Protein AF-A0A535PPC9-F1 (afdb_monomer)

Mean predicted aligned error: 2.9 Å

Sequence (81 aa):
METRLRRIEGQVRGIQKMVAEDRYCIDVLTQVNATRAALESVALQLLADHTEHCVTEAIRSGGGKAKVRELNDAVERLVRS

Foldseek 3Di:
DVVLVVVLVVLVVVLVVCVVVVHDVVVSVVSVVVSVVSVLVVLVVVLVVCCVPVLVVCVVVVNNVVSVVVSVVSVVVSVVD

Radius of gyration: 17.39 Å; Cα contacts (8 Å, |Δi|>4): 36; chains: 1; bounding box: 37×17×47 Å

Secondary structure (DSSP, 8-state):
-HHHHHHHHHHHHHHHHHHHTT--HHHHHHHHHHHHHHHHHHHHHHHHHHIIIIIHHHHHTT-HHHHHHHHHHHHHHHHT-

pLDDT: mean 96.45, std 3.45, range [71.38, 98.81]

Solvent-accessible surface area (backbone atoms only — not comparable to full-atom values): 4498 Å² total; per-residue (Å²): 112,66,72,60,52,57,50,46,53,51,46,52,53,47,48,54,50,39,59,77,66,70,50,63,64,68,60,51,50,50,51,50,51,55,43,51,55,52,50,52,54,50,51,54,50,52,52,48,54,40,45,69,47,57,34,49,50,25,47,77,72,73,43,26,75,60,46,50,50,55,49,51,56,52,50,55,56,64,75,76,109

Nearest PDB structures (foldseek):
  4m1p-assembly1_A  TM=9.703E-01  e=3.506E-06  Geobacillus thermodenitrificans NG80-2
  4uig-assembly1_A  TM=9.833E-01  e=2.047E-05  Streptomyces lividans
  5fmn-assembly1_B  TM=8.683E-01  e=5.267E-05  Synechocystis sp.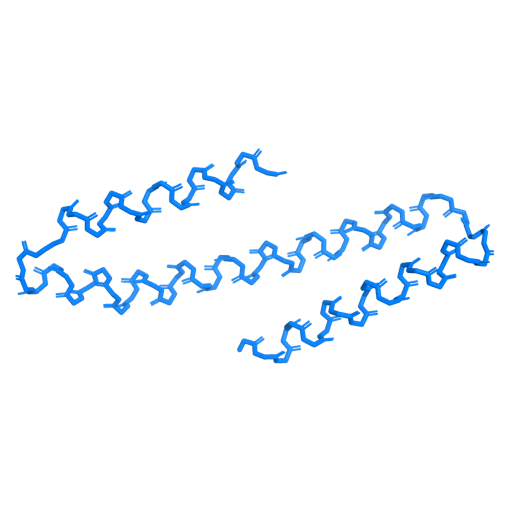 PCC 6803
  7mq1-assembly1_B  TM=7.100E-01  e=2.036E-03  Streptococcus pneumoniae D39
  7mq2-assembly1_A  TM=7.512E-01  e=7.646E-03  Streptococcus pneumoniae D39

Structure (mmCIF, N/CA/C/O backbone):
data_AF-A0A535PPC9-F1
#
_entry.id   AF-A0A535PPC9-F1
#
loop_
_atom_site.group_PDB
_atom_site.id
_atom_site.type_symbol
_atom_site.label_atom_id
_atom_site.label_alt_id
_atom_site.label_comp_id
_atom_site.label_asym_id
_atom_site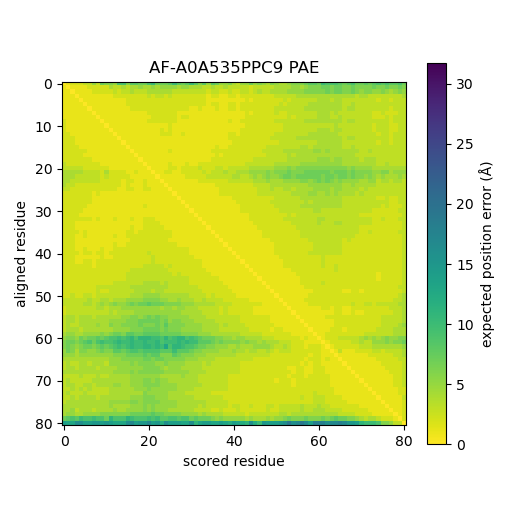.label_entity_id
_atom_site.label_seq_id
_atom_site.pdbx_PDB_ins_code
_atom_site.Cartn_x
_atom_site.Cartn_y
_atom_site.Cartn_z
_atom_site.occupancy
_atom_site.B_iso_or_equiv
_atom_site.auth_seq_id
_atom_site.auth_comp_id
_atom_site.auth_asym_id
_atom_site.auth_atom_id
_atom_site.pdbx_PDB_model_num
ATOM 1 N N . MET A 1 1 ? 11.232 -6.421 2.674 1.00 90.00 1 MET A N 1
ATOM 2 C CA . MET A 1 1 ? 9.777 -6.477 2.408 1.00 90.00 1 MET A CA 1
ATOM 3 C C . MET A 1 1 ? 8.993 -7.169 3.526 1.00 90.00 1 MET A C 1
ATOM 5 O O . MET A 1 1 ? 8.057 -6.581 4.053 1.00 90.00 1 MET A O 1
ATOM 9 N N . GLU A 1 2 ? 9.406 -8.365 3.953 1.00 92.00 2 GLU A N 1
ATOM 10 C CA . GLU A 1 2 ? 8.702 -9.182 4.959 1.00 92.00 2 GLU A CA 1
ATOM 11 C C . GLU A 1 2 ? 8.327 -8.440 6.259 1.00 92.00 2 GLU A C 1
ATOM 13 O O . GLU A 1 2 ? 7.174 -8.477 6.679 1.00 92.00 2 GLU A O 1
ATOM 18 N N . THR A 1 3 ? 9.250 -7.681 6.859 1.00 96.56 3 THR A N 1
ATOM 19 C CA . THR A 1 3 ? 8.979 -6.908 8.088 1.00 96.56 3 THR A CA 1
ATOM 20 C C . THR A 1 3 ? 7.845 -5.889 7.926 1.00 96.56 3 THR A C 1
ATOM 22 O O . THR A 1 3 ? 7.064 -5.685 8.855 1.00 96.56 3 THR A O 1
ATOM 25 N N . ARG A 1 4 ? 7.718 -5.252 6.751 1.00 96.12 4 ARG A N 1
ATOM 26 C CA . ARG A 1 4 ? 6.640 -4.284 6.478 1.00 96.12 4 ARG A CA 1
ATOM 27 C C . ARG A 1 4 ? 5.289 -4.986 6.381 1.00 96.12 4 ARG A C 1
ATOM 29 O O . ARG A 1 4 ? 4.324 -4.512 6.969 1.00 96.12 4 ARG A O 1
ATOM 36 N N . LEU A 1 5 ? 5.248 -6.139 5.716 1.00 98.25 5 LEU A N 1
ATOM 37 C CA . LEU A 1 5 ? 4.039 -6.956 5.605 1.00 98.25 5 LEU A CA 1
ATOM 38 C C . LEU A 1 5 ? 3.583 -7.485 6.972 1.00 98.25 5 LEU A C 1
ATOM 40 O O . LEU A 1 5 ? 2.414 -7.336 7.309 1.00 98.25 5 LEU A O 1
ATOM 44 N N . ARG A 1 6 ? 4.503 -7.984 7.811 1.00 98.31 6 ARG A N 1
ATOM 45 C CA . ARG A 1 6 ? 4.187 -8.403 9.193 1.00 98.31 6 ARG A CA 1
ATOM 46 C C . ARG A 1 6 ? 3.618 -7.258 10.039 1.00 98.31 6 ARG A C 1
ATOM 48 O O . ARG A 1 6 ? 2.734 -7.468 10.868 1.00 98.31 6 ARG A O 1
ATOM 55 N N . ARG A 1 7 ? 4.105 -6.027 9.836 1.00 98.19 7 ARG A N 1
ATOM 56 C CA . ARG A 1 7 ? 3.551 -4.837 10.502 1.00 98.19 7 ARG A CA 1
ATOM 57 C C . ARG A 1 7 ? 2.121 -4.550 10.039 1.00 98.19 7 ARG A C 1
ATOM 59 O O . ARG A 1 7 ? 1.267 -4.331 10.891 1.00 98.19 7 ARG A O 1
ATOM 66 N N . ILE A 1 8 ? 1.866 -4.584 8.731 1.00 98.62 8 ILE A N 1
ATOM 67 C CA . ILE A 1 8 ? 0.530 -4.383 8.141 1.00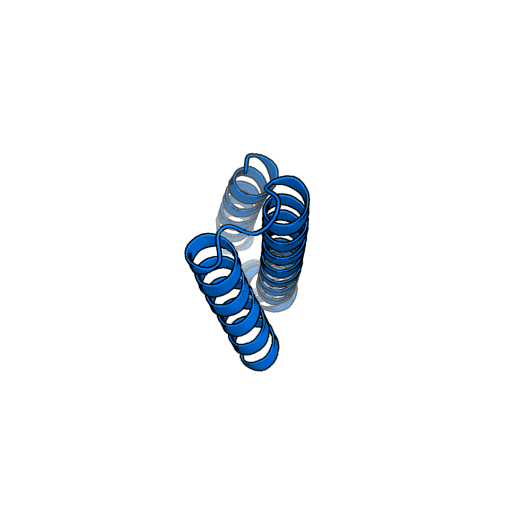 98.62 8 ILE A CA 1
ATOM 68 C C . ILE A 1 8 ? -0.455 -5.433 8.660 1.00 98.62 8 ILE A C 1
ATOM 70 O O . ILE A 1 8 ? -1.552 -5.094 9.091 1.00 98.62 8 ILE A O 1
ATOM 74 N N . GLU A 1 9 ? -0.041 -6.696 8.715 1.00 98.69 9 GLU A N 1
ATOM 75 C CA . GLU A 1 9 ? -0.823 -7.789 9.297 1.00 98.69 9 GLU A CA 1
ATOM 76 C C . GLU A 1 9 ? -1.216 -7.498 10.760 1.00 98.69 9 GLU A C 1
ATOM 78 O O . GLU A 1 9 ? -2.363 -7.695 11.165 1.00 98.69 9 GLU A O 1
ATOM 83 N N . GLY A 1 10 ? -0.283 -6.954 11.551 1.00 98.69 10 GLY A N 1
ATOM 84 C CA . GLY A 1 10 ? -0.555 -6.484 12.909 1.00 98.69 10 GLY A CA 1
ATOM 85 C C . GLY A 1 10 ? -1.564 -5.333 12.970 1.00 98.69 10 GLY A C 1
ATOM 86 O O . GLY A 1 10 ? -2.416 -5.329 13.857 1.00 98.69 10 GLY A O 1
ATOM 87 N N . GLN A 1 11 ? -1.513 -4.391 12.023 1.00 98.69 11 GLN A N 1
ATOM 88 C CA . GLN A 1 11 ? -2.491 -3.299 11.928 1.00 98.69 11 GLN A CA 1
ATOM 89 C C . GLN A 1 11 ? -3.894 -3.833 11.606 1.00 98.69 11 GLN A C 1
ATOM 91 O O . GLN A 1 11 ? -4.855 -3.436 12.262 1.00 98.69 11 GLN A O 1
ATOM 96 N N . VAL A 1 12 ? -4.010 -4.789 10.677 1.00 98.75 12 VAL A N 1
ATOM 97 C CA . VAL A 1 12 ? -5.289 -5.437 10.335 1.00 98.75 12 VAL A CA 1
ATOM 98 C C . VAL A 1 12 ? -5.878 -6.165 11.544 1.00 98.75 12 VAL A C 1
ATOM 100 O O . VAL A 1 12 ? -7.052 -5.970 11.858 1.00 98.75 12 VAL A O 1
ATOM 103 N N . ARG A 1 13 ? -5.067 -6.931 12.288 1.00 98.75 13 ARG A N 1
ATOM 104 C CA . ARG A 1 13 ? -5.506 -7.535 13.561 1.00 98.75 13 ARG A CA 1
ATOM 105 C C . ARG A 1 13 ? -5.953 -6.491 14.582 1.00 98.75 13 ARG A C 1
ATOM 107 O O . ARG A 1 13 ? -6.936 -6.699 15.289 1.00 98.75 13 ARG A O 1
ATOM 114 N N . GLY A 1 14 ? -5.241 -5.368 14.660 1.00 98.69 14 GLY A N 1
ATOM 115 C CA . GLY A 1 14 ? -5.622 -4.235 15.498 1.00 98.69 14 GLY A CA 1
ATOM 116 C C . GLY A 1 14 ? -7.014 -3.714 15.146 1.00 98.69 14 GLY A C 1
ATOM 117 O O . GLY A 1 14 ? -7.855 -3.599 16.031 1.00 98.69 14 GLY A O 1
ATOM 118 N N . ILE A 1 15 ? -7.289 -3.490 13.859 1.00 98.75 15 ILE A N 1
ATOM 119 C CA . ILE A 1 15 ? -8.601 -3.046 13.364 1.00 98.75 15 ILE A CA 1
ATOM 120 C C . ILE A 1 15 ? -9.701 -4.047 13.735 1.00 98.75 15 ILE A C 1
ATOM 122 O O . ILE A 1 15 ? -10.739 -3.633 14.245 1.00 98.75 15 ILE A O 1
ATOM 126 N N . GLN A 1 16 ? -9.469 -5.352 13.547 1.00 98.81 16 GLN A N 1
ATOM 127 C CA . GLN A 1 16 ? -10.432 -6.393 13.934 1.00 98.81 16 GLN A CA 1
ATOM 128 C C . GLN A 1 16 ? -10.810 -6.295 15.416 1.00 98.81 16 GLN A C 1
ATOM 130 O O . GLN A 1 16 ? -11.989 -6.341 15.758 1.00 98.81 16 GLN A O 1
ATOM 135 N N . LYS A 1 17 ? -9.814 -6.108 16.291 1.00 98.75 17 LYS A N 1
ATOM 136 C CA . LYS A 1 17 ? -10.039 -5.926 17.728 1.00 98.75 17 LYS A CA 1
ATOM 137 C C . LYS A 1 17 ? -10.828 -4.649 18.024 1.00 98.75 17 LYS A C 1
ATOM 139 O O . LYS A 1 17 ? -11.770 -4.700 18.800 1.00 98.75 17 LYS A O 1
ATOM 144 N N . MET A 1 18 ? -10.489 -3.529 17.382 1.00 98.69 18 MET A N 1
ATOM 145 C CA . MET A 1 18 ? -11.205 -2.263 17.584 1.00 98.69 18 MET A CA 1
ATOM 146 C C . MET A 1 18 ? -12.688 -2.370 17.214 1.00 98.69 18 MET A C 1
ATOM 148 O O . MET A 1 18 ? -13.522 -1.813 17.917 1.00 98.69 18 MET A O 1
ATOM 152 N N . VAL A 1 19 ? -13.006 -3.090 16.134 1.00 98.62 19 VAL A N 1
ATOM 153 C CA . VAL A 1 19 ? -14.393 -3.351 15.722 1.00 98.62 19 VAL A CA 1
ATOM 154 C C . VAL A 1 19 ? -15.100 -4.257 16.728 1.00 98.62 19 VAL A C 1
ATOM 156 O O . VAL A 1 19 ? -16.217 -3.958 17.120 1.00 98.62 19 VAL A O 1
ATOM 159 N N . ALA A 1 20 ? -14.452 -5.334 17.182 1.00 98.62 20 ALA A N 1
ATOM 160 C CA . ALA A 1 20 ? -15.028 -6.243 18.176 1.00 98.62 20 ALA A CA 1
ATOM 161 C C . ALA A 1 20 ? -15.274 -5.579 19.545 1.00 98.62 20 ALA A C 1
ATOM 163 O O . ALA A 1 20 ? -16.121 -6.034 20.305 1.00 98.62 20 ALA A O 1
ATOM 164 N N . GLU A 1 21 ? -14.524 -4.523 19.860 1.00 98.56 21 GLU A N 1
ATOM 165 C CA . GLU A 1 21 ? -14.663 -3.714 21.076 1.00 98.56 21 GLU A CA 1
ATOM 166 C C . GLU A 1 21 ? -15.621 -2.517 20.902 1.00 98.56 21 GLU A C 1
ATOM 168 O O . GLU A 1 21 ? -15.651 -1.648 21.771 1.00 98.56 21 GLU A O 1
ATOM 173 N N . ASP A 1 22 ? -16.356 -2.430 19.783 1.00 97.69 22 ASP A N 1
ATOM 174 C CA . ASP A 1 22 ? -17.259 -1.317 19.442 1.00 97.69 22 ASP A CA 1
ATOM 175 C C . ASP A 1 22 ? -16.604 0.071 19.612 1.00 97.69 22 ASP A C 1
ATOM 177 O O . ASP A 1 22 ? -17.215 1.048 20.059 1.00 97.69 22 ASP A O 1
ATOM 181 N N . ARG A 1 23 ? -15.313 0.181 19.261 1.00 98.12 23 ARG A N 1
ATOM 182 C CA . ARG A 1 23 ? 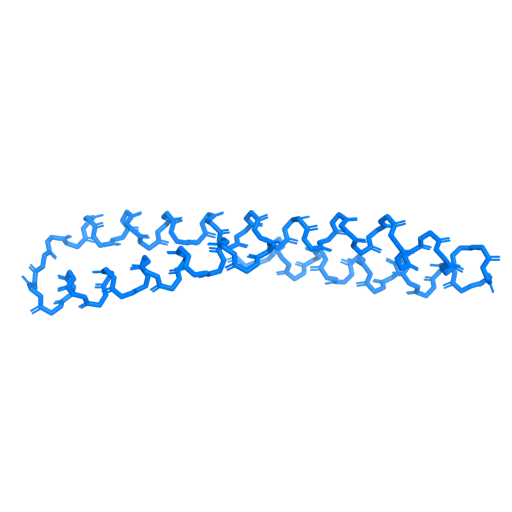-14.591 1.456 19.343 1.00 98.12 23 ARG A CA 1
ATOM 183 C C . ARG A 1 23 ? -15.164 2.485 18.377 1.00 98.12 23 ARG A C 1
ATOM 185 O O . ARG A 1 23 ? -15.661 2.161 17.302 1.00 98.12 23 ARG A O 1
ATOM 192 N N . TYR A 1 24 ? -14.995 3.757 18.740 1.00 98.44 24 TYR A N 1
ATOM 193 C CA . TYR A 1 24 ? -15.476 4.885 17.952 1.00 98.44 24 TYR A CA 1
ATOM 194 C C . TYR A 1 24 ? -15.045 4.792 16.482 1.00 98.44 24 TYR A C 1
ATOM 196 O O . TYR A 1 24 ? -13.860 4.665 16.168 1.00 98.44 24 TYR A O 1
ATOM 204 N N . CYS A 1 25 ? -16.018 4.890 15.575 1.00 98.44 25 CYS A N 1
ATOM 205 C CA . CYS A 1 25 ? -15.826 4.612 14.153 1.00 98.44 25 CYS A CA 1
ATOM 206 C C . CYS A 1 25 ? -14.706 5.448 13.515 1.00 98.44 25 CYS A C 1
ATOM 208 O O . CYS A 1 25 ? -13.991 4.954 12.647 1.00 98.44 25 CYS A O 1
ATOM 210 N N . ILE A 1 26 ? -14.511 6.696 13.956 1.00 98.50 26 ILE A N 1
ATOM 211 C CA . ILE A 1 26 ? -13.463 7.574 13.414 1.00 98.50 26 ILE A CA 1
ATOM 212 C C . ILE A 1 26 ? -12.056 7.068 13.766 1.00 98.50 26 ILE A C 1
ATOM 214 O O . ILE A 1 26 ? -11.148 7.161 12.936 1.00 98.50 26 ILE A O 1
ATOM 218 N N . ASP A 1 27 ? -11.866 6.456 14.937 1.00 98.50 27 ASP A N 1
ATOM 219 C CA . ASP A 1 27 ? -10.587 5.839 15.306 1.00 98.50 27 ASP A CA 1
ATOM 220 C C . ASP A 1 27 ? -10.298 4.622 14.423 1.00 98.50 27 ASP A C 1
ATOM 222 O O . ASP A 1 27 ? -9.170 4.433 13.960 1.00 98.50 27 ASP A O 1
ATOM 226 N N . VAL A 1 28 ? -11.324 3.799 14.172 1.00 98.69 28 VAL A N 1
ATOM 227 C CA . VAL A 1 28 ? -11.223 2.623 13.295 1.00 98.69 28 VAL A CA 1
ATOM 228 C C . VAL A 1 28 ? -10.849 3.065 11.882 1.00 98.69 28 VAL A C 1
ATOM 230 O O . VAL A 1 28 ? -9.881 2.556 11.319 1.00 98.69 28 VAL A O 1
ATOM 233 N N . LEU A 1 29 ? -11.544 4.069 11.334 1.00 98.69 29 LEU A N 1
ATOM 234 C CA . LEU A 1 29 ? -11.241 4.641 10.018 1.00 98.69 29 LEU A CA 1
ATOM 235 C C . LEU A 1 29 ? -9.825 5.228 9.954 1.00 98.69 29 LEU A C 1
ATOM 237 O O . LEU A 1 29 ? -9.133 5.065 8.949 1.00 98.69 29 LEU A O 1
ATOM 241 N N . THR A 1 30 ? -9.349 5.845 11.036 1.00 98.69 30 THR A N 1
ATOM 242 C CA . THR A 1 30 ? -7.968 6.339 11.127 1.00 98.69 30 THR A CA 1
ATOM 243 C C . THR A 1 30 ? -6.957 5.195 11.003 1.00 98.69 30 THR A C 1
ATOM 245 O O . THR A 1 30 ? -5.983 5.311 10.257 1.00 98.69 30 THR A O 1
ATOM 248 N N . GLN A 1 31 ? -7.191 4.059 11.670 1.00 98.56 31 GLN A N 1
ATOM 249 C CA . GLN A 1 31 ? -6.316 2.885 11.551 1.00 98.56 31 GLN A CA 1
ATOM 250 C C . GLN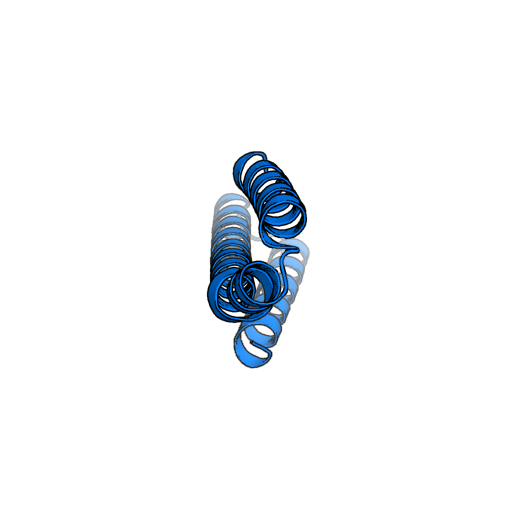 A 1 31 ? -6.416 2.196 10.186 1.00 98.56 31 GLN A C 1
ATOM 252 O O . GLN A 1 31 ? -5.397 1.744 9.653 1.00 98.56 31 GLN A O 1
ATOM 257 N N . VAL A 1 32 ? -7.605 2.160 9.578 1.00 98.62 32 VAL A N 1
ATOM 258 C CA . VAL A 1 32 ? -7.788 1.686 8.196 1.00 98.62 32 VAL A CA 1
ATOM 259 C C . VAL A 1 32 ? -6.941 2.523 7.237 1.00 98.62 32 VAL A C 1
ATOM 261 O O . VAL A 1 32 ? -6.162 1.963 6.466 1.00 98.62 32 VAL A O 1
ATOM 264 N N . ASN A 1 33 ? -6.997 3.852 7.342 1.00 98.44 33 ASN A N 1
ATOM 265 C CA . ASN A 1 33 ? -6.200 4.751 6.506 1.00 98.44 33 ASN A CA 1
ATOM 266 C C . ASN A 1 33 ? -4.692 4.578 6.734 1.00 98.44 33 ASN A C 1
ATOM 268 O O . ASN A 1 33 ? -3.924 4.541 5.773 1.00 98.44 33 ASN A O 1
ATOM 272 N N . 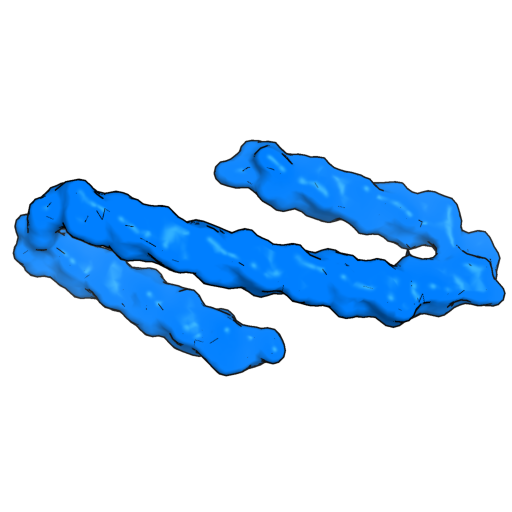ALA A 1 34 ? -4.257 4.391 7.984 1.00 98.31 34 ALA A N 1
ATOM 273 C CA . ALA A 1 34 ? -2.859 4.093 8.293 1.00 98.31 34 ALA A CA 1
ATOM 274 C C . ALA A 1 34 ? -2.390 2.760 7.676 1.00 98.31 34 ALA A C 1
ATOM 276 O O . ALA A 1 34 ? -1.241 2.639 7.249 1.00 98.31 34 ALA A O 1
ATOM 277 N N . THR A 1 35 ? -3.275 1.763 7.612 1.00 98.50 35 THR A N 1
ATOM 278 C CA . THR A 1 35 ? -2.997 0.464 6.980 1.00 98.50 35 THR A CA 1
ATOM 279 C C . THR A 1 35 ? -2.937 0.595 5.457 1.00 98.50 35 THR A C 1
ATOM 281 O O . THR A 1 35 ? -2.015 0.066 4.837 1.00 98.50 35 THR A O 1
ATOM 284 N N . ARG A 1 36 ? -3.858 1.362 4.855 1.00 97.50 36 ARG A N 1
ATOM 285 C CA . ARG A 1 36 ? -3.853 1.688 3.418 1.00 97.50 36 ARG A CA 1
ATOM 286 C C . ARG A 1 36 ? -2.547 2.377 3.014 1.00 97.50 36 ARG A C 1
ATOM 288 O O . ARG A 1 36 ? -1.876 1.899 2.107 1.00 97.50 36 ARG A O 1
ATOM 295 N N . ALA A 1 37 ? -2.121 3.405 3.747 1.00 97.56 37 ALA A N 1
ATOM 296 C CA . ALA A 1 37 ? -0.861 4.105 3.481 1.00 97.56 37 ALA A CA 1
ATOM 297 C C . ALA A 1 37 ? 0.374 3.186 3.597 1.00 97.56 37 ALA A C 1
ATOM 299 O O . ALA A 1 37 ? 1.335 3.298 2.833 1.00 97.56 37 ALA A O 1
ATOM 300 N N . ALA A 1 38 ? 0.360 2.239 4.540 1.00 97.94 38 ALA A N 1
ATOM 301 C CA . ALA A 1 38 ? 1.434 1.259 4.670 1.00 97.94 38 ALA A CA 1
ATOM 302 C C . ALA A 1 38 ? 1.483 0.287 3.473 1.00 97.94 38 ALA A C 1
ATOM 304 O O . ALA A 1 38 ? 2.576 -0.029 2.995 1.00 97.94 38 ALA A O 1
ATOM 305 N N . LEU A 1 39 ? 0.324 -0.146 2.965 1.00 97.50 39 LEU A N 1
ATOM 306 C CA . LEU A 1 39 ? 0.213 -0.961 1.749 1.00 97.50 39 LEU A CA 1
ATOM 307 C C . LEU A 1 39 ? 0.682 -0.199 0.502 1.00 97.50 39 LEU A C 1
ATOM 309 O O . LEU A 1 39 ? 1.456 -0.746 -0.280 1.00 97.50 39 LEU A O 1
ATOM 313 N N . GLU A 1 40 ? 0.300 1.070 0.350 1.00 96.25 40 GLU A N 1
ATOM 314 C CA . GLU A 1 40 ? 0.787 1.937 -0.735 1.00 96.25 40 GLU A CA 1
ATOM 315 C C . GLU A 1 40 ? 2.316 2.063 -0.706 1.00 96.25 40 GLU A C 1
ATOM 317 O O . GLU A 1 40 ? 2.981 1.914 -1.730 1.00 96.25 40 GLU A O 1
ATOM 322 N N . SER A 1 41 ? 2.904 2.249 0.481 1.00 96.75 41 SER A N 1
ATOM 323 C CA . SER A 1 41 ? 4.362 2.299 0.640 1.00 96.75 41 SER A CA 1
ATOM 324 C C . SER A 1 41 ? 5.047 1.000 0.199 1.00 96.75 41 SER A C 1
ATOM 326 O O . SER A 1 41 ? 6.140 1.046 -0.371 1.00 96.75 41 SER A O 1
ATOM 328 N N . VAL A 1 42 ? 4.427 -0.156 0.456 1.00 97.12 42 VAL A N 1
ATOM 329 C CA . VAL A 1 42 ? 4.913 -1.461 -0.018 1.00 97.12 42 VAL A CA 1
ATOM 330 C C . VAL A 1 42 ? 4.813 -1.563 -1.538 1.00 97.12 42 VAL A C 1
ATOM 332 O O . VAL A 1 42 ? 5.788 -1.958 -2.175 1.00 97.12 42 VAL A O 1
ATOM 335 N N . ALA A 1 43 ? 3.679 -1.172 -2.120 1.00 96.00 43 ALA A N 1
ATOM 336 C CA . ALA A 1 43 ? 3.473 -1.209 -3.564 1.00 96.00 43 ALA A CA 1
ATOM 337 C C . ALA A 1 43 ? 4.497 -0.341 -4.312 1.00 96.00 43 ALA A C 1
ATOM 339 O O . ALA A 1 43 ? 5.099 -0.802 -5.278 1.00 96.00 43 ALA A O 1
ATOM 340 N N . LEU A 1 44 ? 4.767 0.875 -3.825 1.00 95.31 44 LEU A N 1
ATOM 341 C CA . LEU A 1 44 ? 5.768 1.769 -4.414 1.00 95.31 44 LEU A CA 1
ATOM 342 C C . LEU A 1 44 ? 7.190 1.194 -4.351 1.00 95.31 44 LEU A C 1
ATOM 344 O O . LEU A 1 44 ? 7.934 1.312 -5.320 1.00 95.31 44 LEU A O 1
ATOM 348 N N . GLN A 1 45 ? 7.565 0.539 -3.248 1.00 96.25 45 GLN A N 1
ATOM 349 C CA . GLN A 1 45 ? 8.861 -0.146 -3.152 1.00 96.25 45 GLN A CA 1
ATOM 350 C C . GLN A 1 45 ? 8.968 -1.305 -4.146 1.00 96.25 45 GLN A C 1
ATOM 352 O O . GLN A 1 45 ? 9.973 -1.416 -4.833 1.00 96.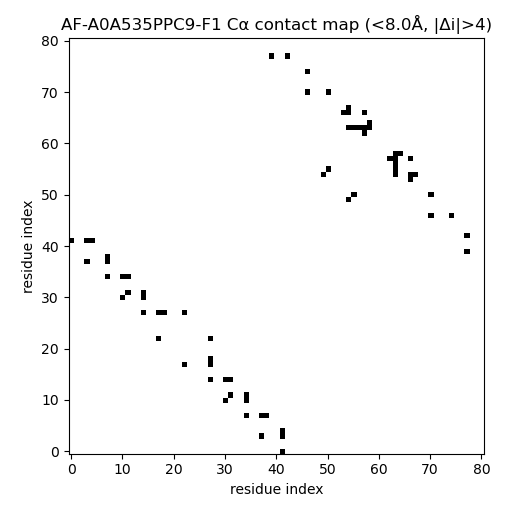25 45 GLN A O 1
ATOM 357 N N . LEU A 1 46 ? 7.923 -2.128 -4.275 1.00 96.19 46 LEU A N 1
ATOM 358 C CA . LEU A 1 46 ? 7.912 -3.225 -5.249 1.00 96.19 46 LEU A CA 1
ATOM 359 C C . LEU A 1 46 ? 8.012 -2.716 -6.692 1.00 96.19 46 LEU A C 1
ATOM 361 O O . LEU A 1 46 ? 8.708 -3.317 -7.507 1.00 96.19 46 LEU A O 1
ATOM 365 N N . LEU A 1 47 ? 7.341 -1.607 -7.010 1.00 95.81 47 LEU A N 1
ATOM 366 C CA . LEU A 1 47 ? 7.445 -0.956 -8.316 1.00 95.81 47 LEU A CA 1
ATOM 367 C C . LEU A 1 47 ? 8.860 -0.430 -8.589 1.00 95.81 47 LEU A C 1
ATOM 369 O O . LEU A 1 47 ? 9.364 -0.599 -9.703 1.00 95.81 47 LEU A O 1
ATOM 373 N N . ALA A 1 48 ? 9.506 0.177 -7.590 1.00 95.44 48 ALA A N 1
ATOM 374 C CA . ALA A 1 48 ? 10.890 0.629 -7.700 1.00 95.44 48 ALA A CA 1
ATOM 375 C C . ALA A 1 48 ? 11.837 -0.556 -7.949 1.00 95.44 48 ALA A C 1
ATOM 377 O O . ALA A 1 48 ? 12.535 -0.566 -8.962 1.00 95.44 48 ALA A O 1
ATOM 378 N N . ASP A 1 49 ? 11.760 -1.603 -7.120 1.00 96.06 49 ASP A N 1
ATOM 379 C CA . ASP A 1 49 ? 12.570 -2.821 -7.259 1.00 96.06 49 ASP A CA 1
ATOM 380 C C . ASP A 1 49 ? 12.365 -3.488 -8.637 1.00 96.06 49 ASP A C 1
ATOM 382 O O . ASP A 1 49 ? 13.315 -3.961 -9.266 1.00 96.06 49 ASP A O 1
ATOM 386 N N . HIS A 1 50 ? 11.124 -3.518 -9.139 1.00 95.69 50 HIS A N 1
ATOM 387 C CA . HIS A 1 50 ? 10.802 -4.055 -10.464 1.00 95.69 50 HIS A CA 1
ATOM 388 C C . HIS A 1 50 ? 11.412 -3.221 -11.597 1.00 95.69 50 HIS A C 1
ATOM 390 O O . HIS A 1 50 ? 11.892 -3.769 -12.595 1.00 95.69 50 HIS A O 1
ATOM 396 N N . THR A 1 51 ? 11.403 -1.898 -11.445 1.00 96.31 51 THR A N 1
ATOM 397 C CA . THR A 1 51 ? 11.982 -0.974 -12.422 1.00 96.31 51 THR A CA 1
ATOM 398 C C . THR A 1 51 ? 13.501 -1.123 -12.469 1.00 96.31 51 THR A C 1
ATOM 400 O O . THR A 1 51 ? 14.079 -1.247 -13.548 1.00 96.31 51 THR A O 1
ATOM 403 N N . GLU A 1 52 ? 14.154 -1.182 -11.309 1.00 96.44 52 GLU A N 1
ATOM 404 C CA . GLU A 1 52 ? 15.611 -1.286 -11.216 1.00 96.44 52 GLU A CA 1
ATOM 405 C C . GLU A 1 52 ? 16.139 -2.618 -11.758 1.00 96.44 52 GLU A C 1
ATOM 407 O O . GLU A 1 52 ? 17.150 -2.626 -12.464 1.00 96.44 52 GLU A O 1
ATOM 412 N N . HIS A 1 53 ? 15.437 -3.726 -11.506 1.00 95.31 53 HIS A N 1
ATOM 413 C CA . HIS A 1 53 ? 15.882 -5.056 -11.922 1.00 95.31 53 HIS A CA 1
ATOM 414 C C . HIS A 1 53 ? 15.264 -5.502 -13.251 1.00 95.31 53 HIS A C 1
ATOM 416 O O . HIS A 1 53 ? 15.952 -5.579 -14.271 1.00 95.31 53 HIS A O 1
ATOM 422 N N . CYS A 1 54 ? 13.961 -5.788 -13.260 1.00 96.69 54 CYS A N 1
ATOM 423 C CA . CYS A 1 54 ? 13.303 -6.467 -14.375 1.00 96.69 54 CYS A CA 1
ATOM 424 C C . CYS A 1 54 ? 13.217 -5.589 -15.627 1.00 96.69 54 CYS A C 1
ATOM 426 O O . CYS A 1 54 ? 13.441 -6.073 -16.737 1.00 96.69 54 CYS A O 1
ATOM 428 N N . VAL A 1 55 ? 12.891 -4.302 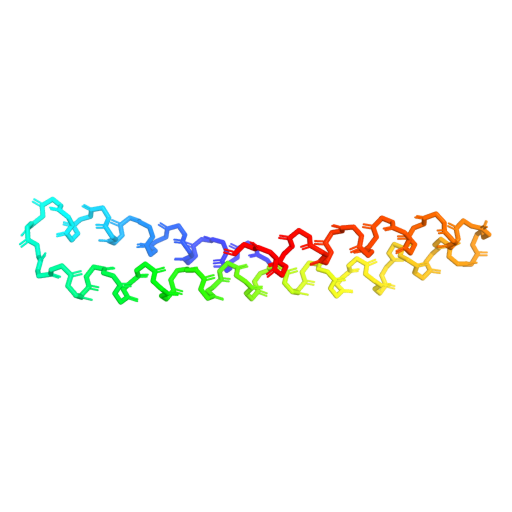-15.472 1.00 96.56 55 VAL A N 1
ATOM 429 C CA . VAL A 1 55 ? 12.809 -3.377 -16.614 1.00 96.56 55 VAL A CA 1
ATOM 430 C C . VAL A 1 55 ? 14.203 -3.116 -17.187 1.00 96.56 55 VAL A C 1
ATOM 432 O O . VAL A 1 55 ? 14.386 -3.220 -18.401 1.00 96.56 55 VAL A O 1
ATOM 435 N N . THR A 1 56 ? 15.201 -2.847 -16.339 1.00 96.56 56 THR A N 1
ATOM 436 C CA . THR A 1 56 ? 16.594 -2.648 -16.774 1.00 96.56 56 THR A CA 1
ATOM 437 C C . THR A 1 56 ? 17.142 -3.862 -17.527 1.00 96.56 56 THR A C 1
ATOM 439 O O . THR A 1 56 ? 17.755 -3.710 -18.587 1.00 96.56 56 THR A O 1
ATOM 442 N N . GLU A 1 57 ? 16.904 -5.075 -17.025 1.00 96.94 57 GLU A N 1
ATOM 443 C CA . GLU A 1 57 ? 17.314 -6.316 -17.688 1.00 96.94 57 GLU A CA 1
ATOM 444 C C . GLU A 1 57 ? 16.594 -6.516 -19.029 1.00 96.94 57 GLU A C 1
ATOM 446 O O . GLU A 1 57 ? 17.227 -6.832 -20.042 1.00 96.94 57 GLU A O 1
ATOM 451 N N . ALA A 1 58 ? 15.285 -6.258 -19.075 1.00 96.88 58 ALA A N 1
ATOM 452 C CA . ALA A 1 58 ? 14.504 -6.330 -20.306 1.00 96.88 58 ALA A CA 1
ATOM 453 C C . ALA A 1 58 ? 15.006 -5.337 -21.366 1.00 96.88 58 ALA A C 1
ATOM 455 O O . ALA A 1 58 ? 15.053 -5.664 -22.549 1.00 96.88 58 ALA A O 1
ATOM 456 N N . ILE A 1 59 ? 15.417 -4.128 -20.973 1.00 96.56 59 ILE A N 1
ATOM 457 C CA . ILE A 1 59 ? 16.006 -3.152 -21.901 1.00 96.56 59 ILE A CA 1
ATOM 458 C C . ILE A 1 59 ? 17.309 -3.698 -22.498 1.00 96.56 59 ILE A C 1
ATOM 460 O O . ILE A 1 59 ? 17.480 -3.650 -23.715 1.00 96.56 59 ILE A O 1
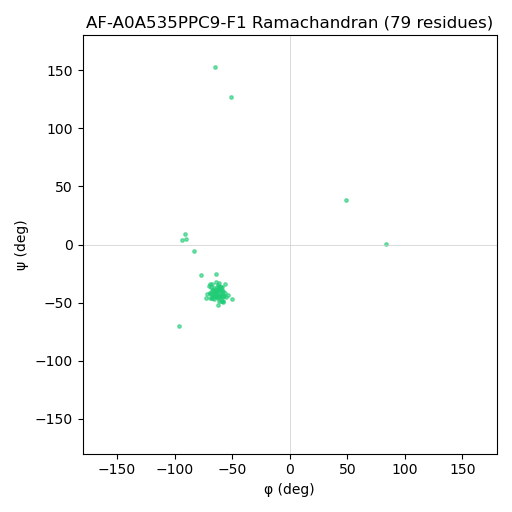ATOM 464 N N . ARG A 1 60 ? 18.193 -4.272 -21.671 1.00 95.88 60 ARG A N 1
ATOM 465 C CA . ARG A 1 60 ? 19.477 -4.845 -22.120 1.00 95.88 60 ARG A CA 1
ATOM 466 C C . ARG A 1 60 ? 19.305 -6.043 -23.056 1.00 95.88 60 ARG A C 1
ATOM 468 O O . ARG A 1 60 ? 20.124 -6.239 -23.945 1.00 95.88 60 ARG A O 1
ATOM 475 N N . SER A 1 61 ? 18.243 -6.821 -22.868 1.00 96.25 61 SER A N 1
ATOM 476 C CA . SER A 1 61 ? 17.927 -8.021 -23.656 1.00 96.25 61 SER A CA 1
ATOM 477 C C . SER A 1 61 ? 16.992 -7.764 -24.850 1.00 96.25 61 SER A C 1
ATOM 479 O O . SER A 1 61 ? 16.601 -8.704 -25.537 1.00 96.25 61 SER A O 1
ATOM 481 N N . GLY A 1 62 ? 16.622 -6.505 -25.125 1.00 94.75 62 GLY A N 1
ATOM 482 C CA . GLY A 1 62 ? 15.757 -6.131 -26.255 1.00 94.75 62 GLY A CA 1
ATOM 483 C C . GLY A 1 62 ? 14.244 -6.265 -26.005 1.00 94.75 62 GLY A C 1
ATOM 484 O O . GLY A 1 62 ? 13.445 -5.924 -26.876 1.00 94.75 62 GLY A O 1
ATOM 485 N N . GLY A 1 63 ? 13.825 -6.688 -24.810 1.00 95.50 63 GLY A N 1
ATOM 486 C CA . GLY A 1 63 ? 12.426 -6.805 -24.371 1.00 95.50 63 GLY A CA 1
ATOM 487 C C . GLY A 1 63 ? 11.833 -5.560 -23.689 1.00 95.50 63 GLY A C 1
ATOM 488 O O . GLY A 1 63 ? 10.692 -5.600 -23.220 1.00 95.50 63 GLY A O 1
ATOM 489 N N . GLY A 1 64 ? 12.568 -4.445 -23.619 1.00 95.50 64 GLY A N 1
ATOM 490 C CA . GLY A 1 64 ? 12.209 -3.273 -22.806 1.00 95.50 64 GLY A CA 1
ATOM 491 C C . GLY A 1 64 ? 10.801 -2.716 -23.057 1.00 95.50 64 GLY A C 1
ATOM 492 O O . GLY A 1 64 ? 10.065 -2.460 -22.109 1.00 95.50 64 GLY A O 1
ATOM 493 N N . LYS A 1 65 ? 10.360 -2.604 -24.321 1.00 95.94 65 LYS A N 1
ATOM 494 C CA . LYS A 1 65 ? 9.017 -2.077 -24.658 1.00 95.94 65 LYS A CA 1
ATOM 495 C C . LYS A 1 65 ? 7.866 -2.904 -24.079 1.00 95.94 65 LYS A C 1
ATOM 497 O O . LYS A 1 65 ? 6.803 -2.354 -23.799 1.00 95.94 65 LYS A O 1
ATOM 502 N N . ALA A 1 66 ? 8.027 -4.221 -23.966 1.00 96.25 66 ALA A N 1
ATOM 503 C CA . ALA A 1 66 ? 7.001 -5.074 -23.373 1.00 96.25 66 ALA A CA 1
ATOM 504 C C . ALA A 1 66 ? 6.954 -4.866 -21.855 1.00 96.25 66 ALA A C 1
ATOM 506 O O . ALA A 1 66 ? 5.884 -4.620 -21.305 1.00 96.25 66 ALA A O 1
ATOM 507 N N . LYS A 1 67 ? 8.123 -4.860 -21.206 1.00 96.62 67 LYS A N 1
ATOM 508 C CA . LYS A 1 67 ? 8.231 -4.725 -19.750 1.00 96.62 67 LYS A CA 1
ATOM 509 C C . LYS A 1 67 ? 7.837 -3.327 -19.242 1.00 96.62 67 LYS A C 1
ATOM 511 O O . LYS A 1 67 ? 7.207 -3.213 -18.202 1.00 96.62 67 LYS A O 1
ATOM 516 N N . VAL A 1 68 ? 8.103 -2.268 -20.013 1.00 96.88 68 VAL A N 1
ATOM 517 C CA . VAL A 1 68 ? 7.624 -0.904 -19.705 1.00 96.88 68 VAL A CA 1
ATOM 518 C C . VAL A 1 68 ? 6.097 -0.799 -19.782 1.00 96.88 68 VAL A C 1
ATOM 520 O O . VAL A 1 68 ? 5.497 -0.111 -18.962 1.00 96.88 68 VAL A O 1
ATOM 523 N N . ARG A 1 69 ? 5.443 -1.484 -20.732 1.00 97.06 69 ARG A N 1
ATOM 524 C CA . ARG A 1 69 ? 3.969 -1.514 -20.788 1.00 97.06 69 ARG A CA 1
ATOM 525 C C . ARG A 1 69 ? 3.376 -2.197 -19.560 1.00 97.06 69 ARG A C 1
ATOM 527 O O . ARG A 1 69 ? 2.485 -1.637 -18.941 1.00 97.06 69 ARG A O 1
ATOM 534 N N . GLU A 1 70 ? 3.933 -3.339 -19.168 1.00 96.19 70 GLU A N 1
ATOM 535 C CA . GLU A 1 70 ? 3.536 -4.046 -17.944 1.00 96.19 70 GLU A CA 1
ATOM 536 C C . GLU A 1 70 ? 3.673 -3.161 -16.693 1.00 96.19 70 GLU A C 1
ATOM 538 O O . GLU A 1 70 ? 2.751 -3.101 -15.878 1.00 96.19 70 GLU A O 1
ATOM 543 N N . LEU A 1 71 ? 4.785 -2.423 -16.573 1.00 96.12 71 LEU A N 1
ATOM 544 C CA . LEU A 1 71 ? 4.990 -1.457 -15.493 1.00 96.12 71 LEU A CA 1
ATOM 545 C C . LEU A 1 71 ? 3.912 -0.362 -15.492 1.00 96.12 71 LEU A C 1
ATOM 547 O O . LEU A 1 71 ? 3.325 -0.085 -14.447 1.00 96.12 71 LEU A O 1
ATOM 551 N N . ASN A 1 72 ? 3.627 0.243 -16.647 1.00 96.62 72 ASN A N 1
ATOM 552 C CA . ASN A 1 72 ? 2.611 1.294 -16.754 1.00 96.62 72 ASN A CA 1
ATOM 553 C C . ASN A 1 72 ? 1.218 0.784 -16.358 1.00 96.62 72 ASN A C 1
ATOM 555 O O . ASN A 1 72 ? 0.518 1.459 -15.604 1.00 96.62 72 ASN A O 1
ATOM 559 N N . ASP A 1 73 ? 0.848 -0.426 -16.784 1.00 96.06 73 ASP A N 1
ATOM 560 C CA . ASP A 1 73 ? -0.424 -1.043 -16.402 1.00 96.06 73 ASP A CA 1
ATOM 561 C C . ASP A 1 73 ? -0.492 -1.293 -14.882 1.00 96.06 73 ASP A C 1
ATOM 563 O O . ASP A 1 73 ? -1.555 -1.200 -14.263 1.00 96.06 73 ASP A O 1
ATOM 567 N N . ALA A 1 74 ? 0.627 -1.656 -14.246 1.00 94.50 74 ALA A N 1
ATOM 568 C CA . ALA A 1 74 ? 0.694 -1.833 -12.795 1.00 94.50 74 ALA A CA 1
ATOM 569 C C . ALA A 1 74 ? 0.533 -0.498 -12.048 1.00 94.50 74 ALA A C 1
ATOM 571 O O . ALA A 1 74 ? -0.218 -0.429 -11.073 1.00 94.50 74 ALA A O 1
ATOM 572 N N . VAL A 1 75 ? 1.174 0.570 -12.534 1.00 95.06 75 VAL A N 1
ATOM 573 C CA . VAL A 1 75 ? 1.037 1.930 -11.988 1.00 95.06 75 VAL A CA 1
ATOM 574 C C . VAL A 1 75 ? -0.403 2.428 -12.105 1.00 95.06 75 VAL A C 1
ATOM 576 O O . VAL A 1 75 ? -0.947 2.956 -11.138 1.00 95.06 75 VAL A O 1
ATOM 579 N N . GLU A 1 76 ? -1.054 2.222 -13.251 1.00 95.44 76 GLU A N 1
ATOM 580 C CA . GLU A 1 76 ? -2.444 2.638 -13.458 1.00 95.44 76 GLU A CA 1
ATOM 581 C C . GLU A 1 76 ? -3.396 1.984 -12.445 1.00 95.44 76 GLU A C 1
ATOM 583 O O . GLU A 1 76 ? -4.263 2.659 -11.887 1.00 95.44 76 GLU A O 1
ATOM 588 N N . ARG A 1 77 ? -3.210 0.689 -12.156 1.00 92.75 77 ARG A N 1
ATOM 589 C CA . ARG A 1 77 ? -4.005 -0.019 -11.139 1.00 92.75 77 ARG A CA 1
ATOM 590 C C . ARG A 1 77 ? -3.772 0.535 -9.734 1.00 92.75 77 ARG A C 1
ATOM 592 O O . ARG A 1 77 ? -4.735 0.661 -8.989 1.00 92.75 77 ARG A O 1
ATOM 599 N N . LEU A 1 78 ? -2.528 0.880 -9.394 1.00 91.69 78 LEU A N 1
ATOM 600 C CA . LEU A 1 78 ? -2.177 1.425 -8.079 1.00 91.69 78 LEU A CA 1
ATOM 601 C C . LEU A 1 78 ? -2.757 2.828 -7.848 1.00 91.69 78 LEU A C 1
ATOM 603 O O . LEU A 1 78 ? -3.157 3.153 -6.739 1.00 91.69 78 LEU A O 1
ATOM 607 N N . VAL A 1 79 ? -2.808 3.672 -8.881 1.00 91.69 79 VAL A N 1
ATOM 608 C CA . VAL A 1 79 ? -3.331 5.046 -8.756 1.00 91.69 79 VAL A CA 1
ATOM 609 C C . VAL A 1 79 ? -4.863 5.080 -8.709 1.00 91.69 79 VAL A C 1
ATOM 611 O O . VAL A 1 79 ? -5.443 6.008 -8.153 1.00 91.69 79 VAL A O 1
ATOM 614 N N . ARG A 1 80 ? -5.537 4.084 -9.294 1.00 89.31 80 ARG A N 1
ATOM 615 C CA . ARG A 1 80 ? -7.007 4.016 -9.340 1.00 89.31 80 ARG A CA 1
ATOM 616 C C . ARG A 1 80 ? -7.657 3.425 -8.078 1.00 89.31 80 ARG A C 1
ATOM 618 O O . ARG A 1 80 ? -8.885 3.410 -8.021 1.00 89.31 80 ARG A O 1
ATOM 625 N N . SER A 1 81 ? -6.875 2.929 -7.114 1.00 71.38 81 SER A N 1
ATOM 626 C CA . SER A 1 81 ? -7.343 2.296 -5.864 1.00 71.38 81 SER A CA 1
ATOM 627 C C . SER A 1 81 ? -7.361 3.238 -4.663 1.00 71.38 81 SER A C 1
ATOM 629 O O . SER A 1 81 ? -8.303 3.153 -3.849 1.00 71.38 81 SER A O 1
#